Protein AF-G1VID7-F1 (afdb_monomer_lite)

Secondary structure (DSSP, 8-state):
----EEEES--TTPPPPHHHHHHHHHHHHHHHHHHHHHHHHHHHHHHHTHHHHHHHH-GGGGGGGGGTEEEEEEEE-TTS-EEEEEEESS-SSPEEEEEETTEEEEEEGGGGTT--

pLDDT: mean 90.01, std 6.49, range [59.31, 96.0]

Radius of gyration: 14.94 Å; chains: 1; bounding box: 31×28×45 Å

Structure (mmCIF, N/CA/C/O backbone):
data_AF-G1VID7-F1
#
_entry.id   AF-G1VID7-F1
#
loop_
_atom_site.group_PDB
_atom_site.id
_atom_site.type_symbol
_atom_site.label_atom_id
_atom_site.label_alt_id
_atom_site.label_comp_id
_atom_site.label_asym_id
_atom_site.label_entity_id
_atom_site.label_seq_id
_atom_site.pdbx_PDB_ins_code
_atom_site.Cartn_x
_atom_site.Cartn_y
_atom_site.Cartn_z
_atom_site.occupancy
_atom_site.B_iso_or_equiv
_atom_site.auth_seq_id
_atom_site.auth_comp_id
_atom_site.auth_asym_id
_atom_site.auth_atom_id
_atom_site.pdbx_PDB_model_num
ATOM 1 N N . MET A 1 1 ? -4.402 -16.837 3.982 1.00 59.31 1 MET A N 1
ATOM 2 C CA . MET A 1 1 ? -3.504 -16.372 2.904 1.00 59.31 1 MET A CA 1
ATOM 3 C C . MET A 1 1 ? -4.240 -15.265 2.172 1.00 59.31 1 MET A C 1
ATOM 5 O O . MET A 1 1 ? -5.369 -15.507 1.764 1.00 59.31 1 MET A O 1
ATOM 9 N N . TYR A 1 2 ? -3.680 -14.056 2.114 1.00 77.06 2 TYR A N 1
ATOM 10 C CA . TYR A 1 2 ? -4.300 -12.938 1.396 1.00 77.06 2 TYR A CA 1
ATOM 11 C C . TYR A 1 2 ? -4.079 -13.101 -0.108 1.00 77.06 2 TYR A C 1
ATOM 13 O O . TYR A 1 2 ? -3.030 -13.595 -0.522 1.00 77.06 2 TYR A O 1
ATOM 21 N N . ASN A 1 3 ? -5.066 -12.715 -0.915 1.00 84.69 3 ASN A N 1
ATOM 22 C CA . ASN A 1 3 ? -4.961 -12.751 -2.369 1.00 84.69 3 ASN A CA 1
ATOM 23 C C . ASN A 1 3 ? -4.635 -11.339 -2.865 1.00 84.69 3 ASN A C 1
ATOM 25 O O . ASN A 1 3 ? -5.533 -10.519 -3.034 1.00 84.69 3 ASN A O 1
ATOM 29 N N . VAL A 1 4 ? -3.341 -11.052 -3.008 1.00 90.06 4 VAL A N 1
ATOM 30 C CA . VAL A 1 4 ? -2.831 -9.732 -3.395 1.00 90.06 4 VAL A CA 1
ATOM 31 C C . VAL A 1 4 ? -2.613 -9.710 -4.903 1.00 90.06 4 VAL A C 1
ATOM 33 O O . VAL A 1 4 ? -1.867 -10.526 -5.443 1.00 90.06 4 VAL A O 1
ATOM 36 N N . ARG A 1 5 ? -3.277 -8.782 -5.591 1.00 93.50 5 ARG A N 1
ATOM 37 C CA . ARG A 1 5 ? -3.128 -8.578 -7.036 1.00 93.50 5 ARG A CA 1
ATOM 38 C C . ARG A 1 5 ? -1.860 -7.785 -7.324 1.00 93.50 5 ARG A C 1
ATOM 40 O O . ARG A 1 5 ? -1.524 -6.874 -6.584 1.00 93.50 5 ARG A O 1
ATOM 47 N N . ILE A 1 6 ? -1.191 -8.096 -8.425 1.00 92.56 6 ILE A N 1
ATOM 48 C CA . ILE A 1 6 ? -0.030 -7.347 -8.917 1.00 92.56 6 ILE A CA 1
ATOM 49 C C . ILE A 1 6 ? -0.452 -6.708 -10.235 1.00 92.56 6 ILE A C 1
ATOM 51 O O . ILE A 1 6 ? -0.879 -7.421 -11.147 1.00 92.56 6 ILE A O 1
ATOM 55 N N . ARG A 1 7 ? -0.407 -5.377 -10.323 1.00 93.19 7 ARG A N 1
ATOM 56 C CA . ARG A 1 7 ? -0.924 -4.620 -11.472 1.00 93.19 7 ARG A CA 1
ATOM 57 C C . ARG A 1 7 ? -0.035 -3.444 -11.832 1.00 93.19 7 ARG A C 1
ATOM 59 O O . ARG A 1 7 ? 0.705 -2.927 -11.008 1.00 93.19 7 ARG A O 1
ATOM 66 N N . THR A 1 8 ? -0.171 -2.983 -13.064 1.00 92.50 8 THR A N 1
ATOM 67 C CA . THR A 1 8 ? 0.428 -1.741 -13.549 1.00 92.50 8 THR A CA 1
ATOM 68 C C . THR A 1 8 ? -0.651 -0.686 -13.780 1.00 92.50 8 THR A C 1
ATOM 70 O O . THR A 1 8 ? -1.797 -1.026 -14.095 1.00 92.50 8 THR A O 1
ATOM 73 N N . SER A 1 9 ? -0.296 0.596 -13.656 1.00 88.94 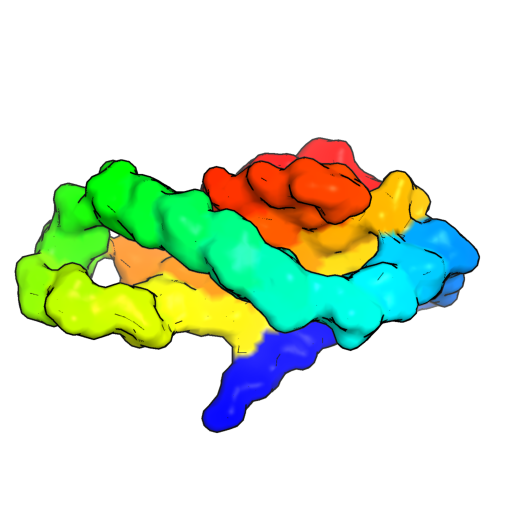9 SER A N 1
ATOM 74 C CA . SER A 1 9 ? -1.127 1.726 -14.100 1.00 88.94 9 SER A CA 1
ATOM 75 C C . SER A 1 9 ? -1.102 1.832 -15.633 1.00 88.94 9 SER A C 1
ATOM 77 O O . SER A 1 9 ? -0.530 2.731 -16.245 1.00 88.94 9 SER A O 1
ATOM 79 N N . SER A 1 10 ? -1.684 0.837 -16.288 1.00 83.44 10 SER A N 1
ATOM 80 C CA . SER A 1 10 ? -1.683 0.707 -17.743 1.00 83.44 10 SER A CA 1
ATOM 81 C C . SER A 1 10 ? -3.114 0.650 -18.261 1.00 83.44 10 SER A C 1
ATOM 83 O O . SER A 1 10 ? -4.025 0.168 -17.579 1.00 83.44 10 SER A O 1
ATOM 85 N N . LEU A 1 11 ? -3.324 1.131 -19.488 1.00 81.06 11 LEU A N 1
ATOM 86 C CA . LEU A 1 11 ? -4.582 0.881 -20.190 1.00 81.06 11 LEU A CA 1
ATOM 87 C C . LEU A 1 11 ? -4.741 -0.627 -20.453 1.00 81.06 11 LEU A C 1
ATOM 8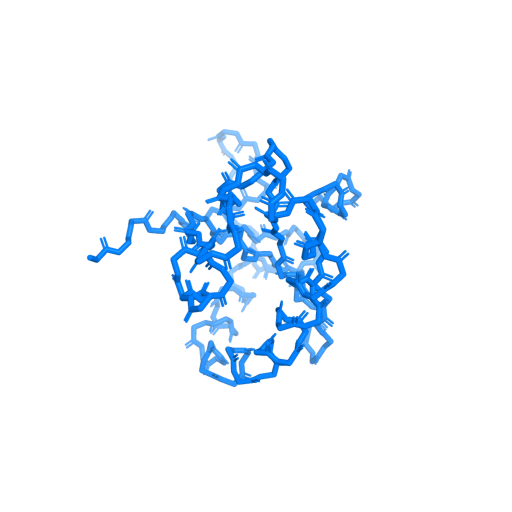9 O O . LEU A 1 11 ? -3.765 -1.373 -20.448 1.00 81.06 11 LEU A O 1
ATOM 93 N N . LYS A 1 12 ? -5.979 -1.075 -20.696 1.00 74.81 12 LYS A N 1
ATOM 94 C CA . LYS A 1 12 ? -6.369 -2.498 -20.780 1.00 74.81 12 LYS A CA 1
ATOM 95 C C . LYS A 1 12 ? -5.480 -3.365 -21.690 1.00 74.81 12 LYS A C 1
ATOM 97 O O . LYS A 1 12 ? -5.325 -4.548 -21.408 1.00 74.81 12 LYS A O 1
ATOM 102 N N . ASP A 1 13 ? -4.896 -2.774 -22.729 1.00 83.12 13 ASP A N 1
ATOM 103 C CA . ASP A 1 13 ? -4.099 -3.469 -23.748 1.00 83.12 13 ASP A CA 1
ATOM 104 C C . ASP A 1 13 ? -2.631 -2.999 -23.788 1.00 83.12 13 ASP A C 1
ATOM 106 O O . ASP A 1 13 ? -1.892 -3.302 -24.724 1.00 83.12 13 ASP A O 1
ATOM 110 N N . GLU A 1 14 ? -2.194 -2.235 -22.787 1.00 88.38 14 GLU A N 1
ATOM 111 C CA . GLU A 1 14 ? -0.833 -1.713 -22.709 1.00 88.38 14 GLU A CA 1
ATOM 112 C C . GLU A 1 14 ? 0.057 -2.648 -21.880 1.00 88.38 14 GLU A C 1
ATOM 114 O O . GLU A 1 14 ? -0.259 -3.004 -20.743 1.00 88.38 14 GLU A O 1
ATOM 119 N N . LEU A 1 15 ? 1.192 -3.044 -22.460 1.00 90.94 15 LEU A N 1
ATOM 120 C CA . LEU A 1 15 ? 2.192 -3.848 -21.765 1.00 90.94 15 LEU A CA 1
ATOM 121 C C . LEU A 1 15 ? 2.915 -3.012 -20.690 1.00 90.94 15 LEU A C 1
ATOM 123 O O . LEU A 1 15 ? 3.112 -1.811 -20.890 1.00 90.94 15 LEU A O 1
ATOM 127 N N . PRO A 1 16 ? 3.367 -3.630 -19.582 1.00 91.62 16 PRO A N 1
ATOM 128 C CA . PRO A 1 16 ? 4.205 -2.964 -18.588 1.00 91.62 16 PRO A CA 1
ATOM 129 C C . PRO A 1 16 ? 5.436 -2.300 -19.213 1.00 91.62 16 PRO A C 1
ATOM 131 O O . PRO A 1 16 ? 6.178 -2.944 -19.961 1.00 91.62 16 PRO A O 1
ATOM 134 N N . THR A 1 17 ? 5.695 -1.040 -18.867 1.00 94.44 17 THR A N 1
ATOM 135 C CA . THR A 1 17 ? 6.903 -0.331 -19.312 1.00 94.44 17 THR A CA 1
ATOM 136 C C . THR A 1 17 ? 8.158 -0.935 -18.680 1.00 94.44 17 THR A C 1
ATOM 138 O O . THR A 1 17 ? 8.089 -1.587 -17.637 1.00 94.44 17 THR A O 1
ATOM 141 N N . GLU A 1 18 ? 9.334 -0.685 -19.265 1.00 95.81 18 GLU A N 1
ATOM 142 C CA . GLU A 1 18 ? 10.606 -1.087 -18.645 1.00 95.81 18 GLU A CA 1
ATOM 143 C C . GLU A 1 18 ? 10.748 -0.513 -17.231 1.00 95.81 18 GLU A C 1
ATOM 145 O O . GLU A 1 18 ? 11.226 -1.201 -16.336 1.00 95.81 18 GLU A O 1
ATOM 150 N N . ILE A 1 19 ? 10.278 0.717 -17.004 1.00 95.31 19 ILE A N 1
ATOM 151 C CA . ILE A 1 19 ? 10.300 1.361 -15.687 1.00 95.31 19 ILE A CA 1
ATOM 152 C C . ILE A 1 19 ? 9.448 0.568 -14.685 1.00 95.31 19 ILE A C 1
ATOM 154 O O . ILE A 1 19 ? 9.937 0.218 -13.615 1.00 95.31 19 ILE A O 1
ATOM 158 N N . GLN A 1 20 ? 8.214 0.202 -15.049 1.00 95.31 20 GLN A N 1
ATOM 159 C CA . GLN A 1 20 ? 7.334 -0.606 -14.193 1.00 95.31 20 GLN A CA 1
ATOM 160 C C . GLN A 1 20 ? 7.927 -1.990 -13.898 1.00 95.31 20 GLN A C 1
ATOM 162 O O . GLN A 1 20 ? 7.837 -2.477 -12.771 1.00 95.31 20 GLN A O 1
ATOM 167 N N . GLN A 1 21 ? 8.567 -2.615 -14.891 1.00 95.19 21 GLN A N 1
ATOM 168 C CA . GLN A 1 21 ? 9.252 -3.897 -14.716 1.00 95.19 21 GLN A CA 1
ATOM 169 C C . GLN A 1 21 ? 10.426 -3.782 -13.732 1.00 95.19 21 GLN A C 1
ATOM 171 O O . GLN A 1 21 ? 10.571 -4.634 -12.855 1.00 95.19 21 GLN A O 1
ATOM 176 N N . HIS A 1 22 ? 11.230 -2.718 -13.821 1.00 95.62 22 HIS A N 1
ATOM 177 C CA . HIS A 1 22 ? 12.310 -2.467 -12.864 1.00 95.62 22 HIS A CA 1
ATOM 178 C C . HIS A 1 22 ? 11.770 -2.234 -11.451 1.00 95.62 22 HIS A C 1
ATOM 180 O O . HIS A 1 22 ? 12.286 -2.823 -10.504 1.00 95.62 22 HIS A O 1
ATOM 186 N N . SER A 1 23 ? 10.704 -1.446 -11.296 1.00 94.81 23 SER A N 1
ATOM 187 C CA . SER A 1 23 ? 10.077 -1.216 -9.991 1.00 94.81 23 SER A CA 1
ATOM 188 C C . SER A 1 23 ? 9.541 -2.503 -9.365 1.00 94.81 23 SER A C 1
ATOM 190 O O . SER A 1 23 ? 9.693 -2.699 -8.161 1.00 94.81 23 SER A O 1
ATOM 192 N N . TYR A 1 24 ? 8.984 -3.412 -10.170 1.00 95.44 24 TYR A N 1
ATOM 193 C CA . TYR A 1 24 ? 8.582 -4.745 -9.714 1.00 95.44 24 TYR A CA 1
ATOM 194 C C . TYR A 1 24 ? 9.766 -5.570 -9.196 1.00 95.44 24 TYR A C 1
ATOM 196 O O . TYR A 1 24 ? 9.683 -6.155 -8.116 1.00 95.44 24 TYR A O 1
ATOM 204 N N . LEU A 1 25 ? 10.882 -5.594 -9.928 1.00 95.38 25 LEU A N 1
ATOM 205 C CA . LEU A 1 25 ? 12.081 -6.319 -9.499 1.00 95.38 25 LEU A CA 1
ATOM 206 C C . LEU A 1 25 ? 12.661 -5.7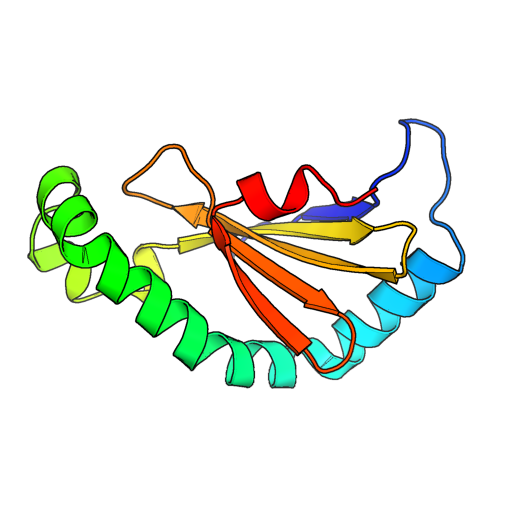40 -8.201 1.00 95.38 25 LEU A C 1
ATOM 208 O O . LEU A 1 25 ? 13.026 -6.502 -7.304 1.00 95.38 25 LEU A O 1
ATOM 212 N N . SER A 1 26 ? 12.691 -4.411 -8.072 1.00 92.81 26 SER A N 1
ATOM 213 C CA . SER A 1 26 ? 13.109 -3.730 -6.842 1.00 92.81 26 SER A CA 1
ATOM 214 C C . SER A 1 26 ? 12.183 -4.059 -5.670 1.00 92.81 26 SER A C 1
ATOM 216 O O . SER A 1 26 ? 12.662 -4.387 -4.587 1.00 92.81 26 SER A O 1
ATOM 218 N N . PHE A 1 27 ? 10.864 -4.048 -5.883 1.00 93.50 27 PHE A N 1
ATOM 219 C CA . PHE A 1 27 ? 9.892 -4.461 -4.871 1.00 93.50 27 PHE A CA 1
ATOM 220 C C . PHE A 1 27 ? 10.140 -5.902 -4.405 1.00 93.50 27 PHE A C 1
ATOM 222 O O . PHE A 1 27 ? 10.224 -6.151 -3.204 1.00 93.50 27 PHE A O 1
ATOM 229 N N . GLU A 1 28 ? 10.314 -6.852 -5.326 1.00 94.19 28 GLU A N 1
ATOM 230 C CA . GLU A 1 28 ? 10.554 -8.253 -4.964 1.00 94.19 28 GLU A CA 1
ATOM 231 C C . GLU A 1 28 ? 11.851 -8.446 -4.164 1.00 94.19 28 GLU A C 1
ATOM 233 O O . GLU A 1 28 ? 11.882 -9.268 -3.243 1.00 94.19 28 GLU A O 1
ATOM 238 N N . ALA A 1 29 ? 12.891 -7.666 -4.472 1.00 92.75 29 ALA A N 1
ATOM 239 C CA . ALA A 1 29 ? 14.161 -7.692 -3.754 1.00 92.75 29 ALA A CA 1
ATOM 240 C C . ALA A 1 29 ? 14.083 -7.032 -2.364 1.00 92.75 29 ALA A C 1
ATOM 242 O O . ALA A 1 29 ? 14.731 -7.499 -1.425 1.00 92.75 29 ALA A O 1
ATOM 243 N N . GLU A 1 30 ? 13.294 -5.965 -2.213 1.00 89.31 30 GLU A N 1
ATOM 244 C CA . GLU A 1 30 ? 13.309 -5.106 -1.022 1.00 89.31 30 GLU A CA 1
ATOM 245 C C . GLU A 1 30 ? 12.074 -5.232 -0.119 1.00 89.31 30 GLU A C 1
ATOM 247 O O . GLU A 1 30 ? 12.041 -4.615 0.949 1.00 89.31 30 GLU A O 1
ATOM 252 N N . LYS A 1 31 ? 11.063 -6.036 -0.483 1.00 87.31 31 LYS A N 1
ATOM 253 C CA . LYS A 1 31 ? 9.769 -6.118 0.231 1.00 87.31 31 LYS A CA 1
ATOM 254 C C . LYS A 1 31 ? 9.880 -6.296 1.743 1.00 87.31 31 LYS A C 1
ATOM 256 O O . LYS A 1 31 ? 9.117 -5.682 2.481 1.00 87.31 31 LYS A O 1
ATOM 261 N N . ASN A 1 32 ? 10.850 -7.073 2.225 1.00 88.81 32 ASN A N 1
ATOM 262 C CA . ASN A 1 32 ? 11.060 -7.259 3.664 1.00 88.81 32 ASN A CA 1
ATOM 263 C C . ASN A 1 32 ? 11.511 -5.957 4.348 1.00 88.81 32 ASN A C 1
ATOM 265 O O . ASN A 1 32 ? 10.951 -5.573 5.371 1.00 88.81 32 ASN A O 1
ATOM 269 N N . THR A 1 33 ? 12.459 -5.240 3.743 1.00 88.69 33 THR A N 1
ATOM 270 C CA . THR A 1 33 ? 12.942 -3.936 4.222 1.00 88.69 33 THR A CA 1
ATOM 271 C C . THR A 1 33 ? 11.829 -2.889 4.202 1.00 88.69 33 THR A C 1
ATOM 273 O O . THR A 1 33 ? 11.707 -2.084 5.125 1.00 88.69 33 THR A O 1
ATOM 276 N N . ILE A 1 34 ? 10.999 -2.896 3.156 1.00 87.69 34 ILE A N 1
ATOM 277 C CA . ILE A 1 34 ? 9.848 -1.993 3.037 1.00 87.69 34 ILE A CA 1
ATOM 278 C C . ILE A 1 34 ? 8.846 -2.267 4.156 1.00 87.69 34 ILE A C 1
ATOM 280 O O . ILE A 1 34 ? 8.421 -1.325 4.817 1.00 87.69 34 ILE A O 1
ATOM 284 N N . CYS A 1 35 ? 8.526 -3.535 4.427 1.00 85.88 35 CYS A N 1
ATOM 285 C CA . CYS A 1 35 ? 7.643 -3.919 5.529 1.00 85.88 35 CYS A CA 1
ATOM 286 C C . CYS A 1 35 ? 8.152 -3.415 6.888 1.00 85.88 35 CYS A C 1
ATOM 288 O O . CYS A 1 35 ? 7.372 -2.882 7.676 1.00 85.88 35 CYS A O 1
ATOM 290 N N . GLU A 1 36 ? 9.453 -3.543 7.163 1.00 88.88 36 GLU A N 1
ATOM 291 C CA . GLU A 1 36 ? 10.048 -3.066 8.417 1.00 88.88 36 GLU A CA 1
ATOM 292 C C . GLU A 1 36 ? 9.941 -1.546 8.565 1.00 88.88 36 GLU A C 1
ATOM 294 O O . GLU A 1 36 ? 9.510 -1.053 9.609 1.00 88.88 36 GLU A O 1
ATOM 299 N N . LYS A 1 37 ? 10.283 -0.799 7.510 1.00 88.94 37 LYS A N 1
ATOM 300 C CA . LYS A 1 37 ? 10.199 0.667 7.514 1.00 88.94 37 LYS A CA 1
ATOM 301 C C . LYS A 1 37 ? 8.754 1.164 7.579 1.00 88.94 37 LYS A C 1
ATOM 303 O O . LYS A 1 37 ? 8.473 2.146 8.262 1.00 88.94 37 LYS A O 1
ATOM 308 N N . ALA A 1 38 ? 7.840 0.489 6.886 1.00 90.50 38 ALA A N 1
ATOM 309 C CA . ALA A 1 38 ? 6.434 0.864 6.842 1.00 90.50 38 ALA A CA 1
ATOM 310 C C . ALA A 1 38 ? 5.725 0.626 8.178 1.00 90.50 38 ALA A C 1
ATOM 312 O O . ALA A 1 38 ? 4.774 1.340 8.473 1.00 90.50 38 ALA A O 1
ATOM 313 N N . LYS A 1 39 ? 6.193 -0.319 9.007 1.00 90.75 39 LYS A N 1
ATOM 314 C CA . LYS A 1 39 ? 5.543 -0.676 10.276 1.00 90.75 39 LYS A CA 1
ATOM 315 C C . LYS A 1 39 ? 5.233 0.540 11.155 1.00 90.75 39 LYS A C 1
ATOM 317 O O . LYS A 1 39 ? 4.089 0.723 11.545 1.00 90.75 39 LYS A O 1
ATOM 322 N N . ILE A 1 40 ? 6.226 1.397 11.402 1.00 90.69 40 ILE A N 1
ATOM 323 C CA . ILE A 1 40 ? 6.053 2.591 12.251 1.00 90.69 40 ILE A CA 1
ATOM 324 C C . ILE A 1 40 ? 5.047 3.568 11.626 1.00 90.69 40 ILE A C 1
ATOM 326 O O . ILE A 1 40 ? 4.245 4.177 12.326 1.00 90.69 40 ILE A O 1
ATOM 330 N N . LEU A 1 41 ? 5.071 3.714 10.300 1.00 93.69 41 LEU A N 1
ATOM 331 C CA . LEU A 1 41 ? 4.166 4.611 9.584 1.00 93.69 41 LEU A CA 1
ATOM 332 C C . LEU A 1 41 ? 2.719 4.094 9.596 1.00 93.69 41 LEU A C 1
ATOM 334 O O . LEU A 1 41 ? 1.795 4.888 9.736 1.00 93.69 41 LEU A O 1
ATOM 338 N N . ILE A 1 42 ? 2.529 2.776 9.500 1.00 93.19 42 ILE A N 1
ATOM 339 C CA . ILE A 1 42 ? 1.220 2.121 9.619 1.00 93.19 42 ILE A CA 1
ATOM 340 C C . ILE A 1 42 ? 0.679 2.264 11.042 1.00 93.19 42 ILE A C 1
ATOM 342 O O . ILE A 1 42 ? -0.485 2.620 11.211 1.00 93.19 42 ILE A O 1
ATOM 346 N N . ASP A 1 43 ? 1.513 2.037 12.060 1.00 91.19 43 ASP A N 1
ATOM 347 C CA . ASP A 1 43 ? 1.114 2.204 13.461 1.00 91.19 43 ASP A CA 1
ATOM 348 C C . ASP A 1 43 ? 0.649 3.651 13.721 1.00 91.19 43 ASP A C 1
ATOM 350 O O . ASP A 1 43 ? -0.414 3.864 14.305 1.00 91.19 43 ASP A O 1
ATOM 354 N N . ASN A 1 44 ? 1.380 4.644 13.199 1.00 93.38 44 ASN A N 1
ATOM 355 C CA . ASN A 1 44 ? 0.988 6.055 13.277 1.00 93.38 44 ASN A CA 1
ATOM 356 C C . ASN A 1 44 ? -0.325 6.342 12.535 1.00 93.38 44 ASN A C 1
ATOM 358 O O . ASN A 1 44 ? -1.168 7.077 13.045 1.00 93.38 44 ASN A O 1
ATOM 362 N N . PHE A 1 45 ? -0.515 5.770 11.343 1.00 94.06 45 PHE A N 1
ATOM 363 C CA . PHE A 1 45 ? -1.757 5.920 10.585 1.00 94.06 45 PHE A CA 1
ATOM 364 C C . PHE A 1 45 ? -2.959 5.374 11.366 1.00 94.06 45 PHE A C 1
ATOM 366 O O . PHE A 1 45 ? -4.005 6.020 11.423 1.00 94.06 45 PHE A O 1
ATOM 373 N N . ILE A 1 46 ? -2.811 4.216 12.014 1.00 92.88 46 ILE A N 1
ATOM 374 C CA . ILE A 1 46 ? -3.871 3.637 12.846 1.00 92.88 46 ILE A CA 1
ATOM 375 C C . ILE A 1 46 ? -4.144 4.509 14.079 1.00 92.88 46 ILE A C 1
ATOM 377 O O . ILE A 1 46 ? -5.307 4.721 14.415 1.00 92.88 46 ILE A O 1
ATOM 381 N N . ASP A 1 47 ? -3.109 5.037 14.737 1.00 92.31 47 ASP A N 1
ATOM 382 C CA . ASP A 1 47 ? -3.279 5.880 15.927 1.00 92.31 47 ASP A CA 1
ATOM 383 C C . ASP A 1 47 ? -4.011 7.194 15.609 1.00 92.31 47 ASP A C 1
ATOM 385 O O . ASP A 1 47 ? -4.932 7.578 16.328 1.00 92.31 47 ASP A O 1
ATOM 389 N N . VAL A 1 48 ? -3.697 7.827 14.471 1.00 93.94 48 VAL A N 1
ATOM 390 C CA . VAL A 1 48 ? -4.420 9.017 13.980 1.00 93.94 48 VAL A CA 1
ATOM 391 C C . VAL A 1 48 ? -5.905 8.723 13.737 1.00 93.94 48 VAL A C 1
ATOM 393 O O . VAL A 1 48 ? -6.750 9.578 13.985 1.00 93.94 48 VAL A O 1
ATOM 396 N N . ASN A 1 49 ? -6.239 7.505 13.304 1.00 93.00 49 ASN A N 1
ATOM 397 C CA . ASN A 1 49 ? -7.611 7.079 13.012 1.00 93.00 49 ASN A CA 1
ATOM 398 C C . ASN A 1 49 ? -8.303 6.368 14.191 1.00 93.00 49 ASN A C 1
ATOM 400 O O . ASN A 1 49 ? -9.401 5.828 14.045 1.00 93.00 49 ASN A O 1
ATOM 404 N N . LYS A 1 50 ? -7.684 6.339 15.374 1.00 92.12 50 LYS A N 1
ATOM 405 C CA . LYS A 1 50 ? -8.117 5.507 16.505 1.00 92.12 50 LYS A CA 1
ATOM 406 C C . LYS A 1 50 ? -9.516 5.831 17.023 1.00 92.12 50 LYS A C 1
ATOM 408 O O . LYS A 1 50 ? -10.242 4.916 17.423 1.00 92.12 50 LYS A O 1
ATOM 413 N N . GLU A 1 51 ? -9.897 7.106 17.030 1.00 92.56 51 GLU A N 1
ATOM 414 C CA . GLU A 1 51 ? -11.244 7.532 17.429 1.00 92.56 51 GLU A CA 1
ATOM 415 C C . GLU A 1 51 ? -12.290 6.959 16.469 1.00 92.56 51 GLU A C 1
ATOM 417 O O . GLU A 1 51 ? -13.179 6.229 16.902 1.00 92.56 51 GLU A O 1
ATOM 422 N N . GLN A 1 52 ? -12.101 7.152 15.161 1.00 93.00 52 GLN A N 1
ATOM 423 C CA . GLN A 1 52 ? -12.981 6.596 14.130 1.00 93.00 52 GLN A CA 1
ATOM 424 C C . GLN A 1 52 ? -13.044 5.062 14.189 1.00 93.00 52 GLN A C 1
ATOM 426 O O . GLN A 1 52 ? -14.122 4.474 14.110 1.00 93.00 52 GLN A O 1
ATOM 431 N N . ILE A 1 53 ? -11.901 4.393 14.375 1.00 93.88 53 ILE A N 1
ATOM 432 C CA . ILE A 1 53 ? -11.840 2.934 14.547 1.00 93.88 53 ILE A CA 1
ATOM 433 C C . ILE A 1 53 ? -12.674 2.500 15.757 1.00 93.88 53 ILE A C 1
ATOM 435 O O . ILE A 1 53 ? -13.435 1.537 15.664 1.00 93.88 53 ILE A O 1
ATOM 439 N N . SER A 1 54 ? -12.560 3.214 16.880 1.00 91.81 54 SER A N 1
ATOM 440 C CA . SER A 1 54 ? -13.321 2.915 18.098 1.00 91.81 54 SER A CA 1
ATOM 441 C C . SER A 1 54 ? -14.822 3.098 17.895 1.00 91.81 54 SER A C 1
ATOM 443 O O . SER A 1 54 ? -15.599 2.285 18.389 1.00 91.81 54 SER A O 1
ATOM 445 N N . GLU A 1 55 ? -15.228 4.142 17.174 1.00 93.06 55 GLU A N 1
ATOM 446 C CA . GLU A 1 55 ? -16.634 4.430 16.878 1.00 93.06 55 GLU A CA 1
ATOM 447 C C . GLU A 1 55 ? -17.267 3.368 15.974 1.00 93.06 55 GLU A C 1
ATOM 449 O O . GLU A 1 55 ? -18.401 2.956 16.212 1.00 93.06 55 GLU A O 1
ATOM 454 N N . GLN A 1 56 ? -16.536 2.900 14.959 1.00 92.25 56 GLN A N 1
ATOM 455 C CA . GLN A 1 56 ? -17.064 1.975 13.951 1.00 92.25 56 GLN A CA 1
ATOM 456 C C . GLN A 1 56 ? -16.943 0.501 14.357 1.00 92.25 56 GLN A C 1
ATOM 458 O O . GLN A 1 56 ? -17.822 -0.303 14.049 1.00 92.25 56 GLN A O 1
ATOM 463 N N . LEU A 1 57 ? -15.854 0.126 15.038 1.00 91.62 57 LEU A N 1
ATOM 464 C CA . LEU A 1 57 ? -15.510 -1.273 15.327 1.00 91.62 57 LEU A CA 1
ATOM 465 C C . LEU A 1 57 ? -15.488 -1.607 16.827 1.00 91.62 57 LEU A C 1
ATOM 467 O O . LEU A 1 57 ? -15.409 -2.782 17.192 1.00 91.62 57 LEU A O 1
ATOM 471 N N . GLY A 1 58 ? -15.573 -0.600 17.700 1.00 87.94 58 GLY A N 1
ATOM 472 C CA . GLY A 1 58 ? -15.449 -0.749 19.148 1.00 87.94 58 GLY A CA 1
ATOM 473 C C . GLY A 1 58 ? -13.997 -0.761 19.638 1.00 87.94 58 GLY A C 1
ATOM 474 O O . GLY A 1 58 ? -13.064 -1.114 18.921 1.00 87.94 58 GLY A O 1
ATOM 475 N N . ILE A 1 59 ? -13.799 -0.416 20.915 1.00 83.06 59 ILE A N 1
ATOM 476 C CA . ILE A 1 59 ? -12.468 -0.248 21.537 1.00 83.06 59 ILE A CA 1
ATOM 477 C C . ILE A 1 59 ? -11.615 -1.529 21.457 1.00 83.06 59 ILE A C 1
ATOM 479 O O . ILE A 1 59 ? -10.400 -1.458 21.285 1.00 83.06 59 ILE A O 1
ATOM 483 N N . GLN A 1 60 ? -12.249 -2.704 21.519 1.00 83.12 60 GLN A N 1
ATOM 484 C CA . GLN A 1 60 ? -11.570 -4.005 21.444 1.00 83.12 60 GLN A CA 1
ATOM 485 C C . GLN A 1 60 ? -10.878 -4.243 20.092 1.00 83.12 60 GLN A C 1
ATOM 487 O O . GLN A 1 60 ? -9.918 -5.006 20.020 1.00 83.12 60 GLN A O 1
ATOM 492 N N . ALA A 1 61 ? -11.319 -3.583 19.015 1.00 78.88 61 ALA A N 1
ATOM 493 C CA . ALA A 1 61 ? -10.703 -3.729 17.697 1.00 78.88 61 ALA A CA 1
ATOM 494 C C . ALA A 1 61 ? -9.260 -3.194 17.659 1.00 78.88 61 ALA A C 1
ATOM 496 O O . ALA A 1 61 ? -8.434 -3.691 16.892 1.00 78.88 61 ALA A O 1
ATOM 497 N N . ILE A 1 62 ? -8.930 -2.232 18.527 1.00 76.69 62 ILE A N 1
ATOM 498 C CA . ILE A 1 62 ? -7.588 -1.640 18.620 1.00 76.69 62 ILE A CA 1
ATOM 499 C C . ILE A 1 62 ? -6.581 -2.629 19.226 1.00 76.69 62 ILE A C 1
ATOM 501 O O . ILE A 1 62 ? -5.381 -2.529 18.976 1.00 76.69 62 ILE A O 1
ATOM 505 N N . GLU A 1 63 ? -7.048 -3.634 19.969 1.00 78.19 63 GLU A N 1
ATOM 506 C CA . GLU A 1 63 ? -6.181 -4.652 20.572 1.00 78.19 63 GLU A CA 1
ATOM 507 C C . GLU A 1 63 ? -5.585 -5.613 19.527 1.00 78.19 63 GLU A C 1
ATOM 509 O O . GLU A 1 63 ? -4.608 -6.305 19.812 1.00 78.19 63 GLU A O 1
ATOM 514 N N . ASN A 1 64 ? -6.128 -5.643 18.300 1.00 80.25 64 ASN A N 1
ATOM 515 C CA . ASN A 1 64 ? -5.653 -6.514 17.226 1.00 80.25 64 ASN A CA 1
ATOM 516 C C . ASN A 1 64 ? -5.465 -5.777 15.889 1.00 80.25 64 ASN A C 1
ATOM 518 O O . ASN A 1 64 ? -6.182 -6.009 14.907 1.00 80.25 64 ASN A O 1
ATOM 522 N N . LEU A 1 65 ? -4.429 -4.934 15.847 1.00 77.06 65 LEU A N 1
ATOM 523 C CA . LEU A 1 65 ? -4.041 -4.113 14.691 1.00 77.06 65 LEU A CA 1
ATOM 524 C C . LEU A 1 65 ? -3.895 -4.912 13.387 1.00 77.06 65 LEU A C 1
ATOM 526 O O . LEU A 1 65 ? -4.285 -4.443 12.320 1.00 77.06 65 LEU A O 1
ATOM 530 N N . ALA A 1 66 ? -3.405 -6.155 13.471 1.00 74.19 66 ALA A N 1
ATOM 531 C CA . ALA A 1 66 ? -3.192 -7.028 12.314 1.00 74.19 66 ALA A CA 1
ATOM 532 C C . ALA A 1 66 ? -4.486 -7.369 11.554 1.00 74.19 66 ALA A C 1
ATOM 534 O O . ALA A 1 66 ? -4.431 -7.859 10.427 1.00 74.19 66 ALA A O 1
ATOM 535 N N . THR A 1 67 ? -5.648 -7.139 12.169 1.00 83.62 67 THR A N 1
ATOM 536 C CA . THR A 1 67 ? -6.950 -7.394 11.552 1.00 83.62 67 THR A CA 1
ATOM 537 C C . THR A 1 67 ? -7.595 -6.152 10.960 1.00 83.62 67 THR A C 1
ATOM 539 O O . THR A 1 67 ? -8.601 -6.303 10.272 1.00 83.62 67 THR A O 1
ATOM 542 N N . LEU A 1 68 ? -7.061 -4.957 11.212 1.00 91.69 68 LEU A N 1
ATOM 543 C CA . LEU A 1 68 ? -7.669 -3.694 10.788 1.00 91.69 68 LEU A CA 1
ATOM 544 C C . LEU A 1 68 ? -7.433 -3.401 9.301 1.00 91.69 68 LEU A C 1
ATOM 546 O O . LEU A 1 68 ? -8.237 -2.714 8.677 1.00 91.69 68 LEU A O 1
ATOM 550 N N . LEU A 1 69 ? -6.360 -3.963 8.741 1.00 92.56 69 LEU A N 1
ATOM 551 C CA . LEU A 1 69 ? -5.904 -3.729 7.377 1.00 92.56 69 LEU A CA 1
ATOM 552 C C . LEU A 1 69 ? -5.803 -5.048 6.615 1.00 92.56 69 LEU A C 1
ATOM 554 O O . LEU A 1 69 ? -5.210 -6.012 7.100 1.00 92.56 69 LEU A O 1
ATOM 558 N N . THR A 1 70 ? -6.355 -5.087 5.403 1.00 92.81 70 THR A N 1
ATOM 559 C CA . THR A 1 70 ? -6.278 -6.261 4.521 1.00 92.81 70 THR A CA 1
ATOM 560 C C . THR A 1 70 ? -5.587 -5.888 3.212 1.00 92.81 70 THR A C 1
ATOM 562 O O . THR A 1 70 ? -6.164 -5.123 2.441 1.00 92.81 70 THR A O 1
ATOM 565 N N . PRO A 1 71 ? -4.379 -6.408 2.919 1.00 92.81 71 PRO A N 1
ATOM 566 C CA . PRO A 1 71 ? -3.705 -6.117 1.658 1.00 92.81 71 PRO A CA 1
ATOM 567 C C . PRO A 1 71 ? -4.464 -6.755 0.493 1.00 92.81 71 PRO A C 1
ATOM 569 O O . PRO A 1 71 ? -4.870 -7.918 0.585 1.00 92.81 71 PRO A O 1
ATOM 572 N N . TYR A 1 72 ? -4.610 -6.027 -0.613 1.00 94.38 72 TYR A N 1
ATOM 573 C CA . TYR A 1 72 ? -5.338 -6.535 -1.780 1.00 94.38 72 TYR A CA 1
ATOM 574 C C . TYR A 1 72 ? -4.662 -6.264 -3.127 1.00 94.38 72 TYR A C 1
ATOM 576 O O . TYR A 1 72 ? -4.918 -7.007 -4.078 1.00 94.38 72 TYR A O 1
ATOM 584 N N . GLU A 1 73 ? -3.792 -5.259 -3.240 1.00 95.00 73 GLU A N 1
ATOM 585 C CA . GLU A 1 73 ? -3.159 -4.915 -4.516 1.00 95.00 73 GLU A CA 1
ATOM 586 C C . GLU A 1 73 ? -1.781 -4.262 -4.331 1.00 95.00 73 GLU A C 1
ATOM 588 O O . GLU A 1 73 ? -1.546 -3.530 -3.374 1.00 95.00 73 GLU A O 1
ATOM 593 N N . VAL A 1 74 ? -0.867 -4.540 -5.259 1.00 95.38 74 VAL A N 1
ATOM 594 C CA . VAL A 1 74 ? 0.365 -3.784 -5.487 1.00 95.38 74 VAL A CA 1
ATOM 595 C C . VAL A 1 74 ? 0.277 -3.187 -6.887 1.00 95.38 74 VAL A C 1
ATOM 597 O O . VAL A 1 74 ? 0.117 -3.925 -7.865 1.00 95.38 74 VAL A O 1
ATOM 600 N N . LEU A 1 75 ? 0.364 -1.862 -6.976 1.00 95.56 75 LEU A N 1
ATOM 601 C CA . LEU A 1 75 ? 0.193 -1.092 -8.203 1.00 95.56 75 LEU A CA 1
ATOM 602 C C . LEU A 1 75 ? 1.505 -0.404 -8.591 1.00 95.56 75 LEU A C 1
ATOM 604 O O . LEU A 1 75 ? 2.037 0.382 -7.813 1.00 95.56 75 LEU A O 1
ATOM 608 N N . PHE A 1 76 ? 2.014 -0.680 -9.791 1.00 95.75 76 PHE A N 1
ATOM 609 C CA . PHE A 1 76 ? 3.256 -0.105 -10.321 1.00 95.75 76 PHE A CA 1
ATOM 610 C C . PHE A 1 76 ? 2.967 1.025 -11.314 1.00 95.75 76 PHE A C 1
ATOM 612 O O . PHE A 1 76 ? 2.300 0.806 -12.332 1.00 95.75 76 PHE A O 1
ATOM 619 N N . PHE A 1 77 ? 3.504 2.215 -11.044 1.00 95.38 77 PHE A N 1
ATOM 620 C CA . PHE A 1 77 ? 3.258 3.430 -11.820 1.00 95.38 77 PHE A CA 1
ATOM 621 C C . PHE A 1 77 ? 4.258 3.617 -12.962 1.00 95.38 77 PHE A C 1
ATOM 623 O O . PHE A 1 77 ? 5.386 3.117 -12.904 1.00 95.38 77 PHE A O 1
ATOM 630 N N . LYS A 1 78 ? 3.881 4.355 -14.015 1.00 93.19 78 LYS A N 1
ATOM 631 C CA . LYS A 1 78 ? 4.771 4.580 -15.170 1.00 93.19 78 LYS A CA 1
ATOM 632 C C . LYS A 1 78 ? 5.987 5.429 -14.815 1.00 93.19 78 LYS A C 1
ATOM 634 O O . LYS A 1 78 ? 7.010 5.332 -15.490 1.00 93.19 78 LYS A O 1
ATOM 639 N N . ASN A 1 79 ? 5.886 6.226 -13.756 1.00 92.50 79 ASN A N 1
ATOM 640 C CA . ASN A 1 79 ? 6.982 7.031 -13.220 1.00 92.50 79 ASN A CA 1
ATOM 641 C C . ASN A 1 79 ? 7.995 6.238 -12.366 1.00 92.50 79 ASN A C 1
ATOM 643 O O . ASN A 1 79 ? 8.991 6.812 -11.935 1.00 92.50 79 ASN A O 1
ATOM 647 N N . GLY A 1 80 ? 7.763 4.942 -12.128 1.00 93.19 80 GLY A N 1
ATOM 648 C CA . GLY A 1 80 ? 8.665 4.072 -11.370 1.00 93.19 80 GLY A CA 1
ATOM 649 C C . GLY A 1 80 ? 8.362 3.962 -9.879 1.00 93.19 80 GLY A C 1
ATOM 650 O O . GLY A 1 80 ? 8.973 3.136 -9.197 1.00 93.19 80 GLY A O 1
ATOM 651 N N . LYS A 1 81 ? 7.387 4.713 -9.369 1.00 95.56 81 LYS A N 1
ATOM 652 C CA . LYS A 1 81 ? 6.843 4.475 -8.033 1.00 95.56 81 LYS A CA 1
ATOM 653 C C . LYS A 1 81 ? 5.958 3.232 -8.023 1.00 95.56 81 LYS A C 1
ATOM 655 O O . LYS A 1 81 ? 5.519 2.740 -9.065 1.00 95.56 81 LYS A O 1
ATOM 660 N N . TYR A 1 82 ? 5.641 2.746 -6.832 1.00 95.38 82 TYR A N 1
ATOM 661 C CA . TYR A 1 82 ? 4.592 1.747 -6.651 1.00 95.38 82 TYR A CA 1
ATOM 662 C C . TYR A 1 82 ? 3.863 1.950 -5.329 1.00 95.38 82 TYR A C 1
ATOM 664 O O . TYR A 1 82 ? 4.409 2.526 -4.389 1.00 95.38 82 TYR A O 1
ATOM 672 N N . ALA A 1 83 ? 2.624 1.478 -5.263 1.00 96.00 83 ALA A N 1
ATOM 673 C CA . ALA A 1 83 ? 1.806 1.519 -4.063 1.00 96.00 83 ALA A CA 1
ATOM 674 C C . ALA A 1 83 ? 1.400 0.114 -3.624 1.00 96.00 83 ALA A C 1
ATOM 676 O O . ALA A 1 83 ? 1.088 -0.737 -4.45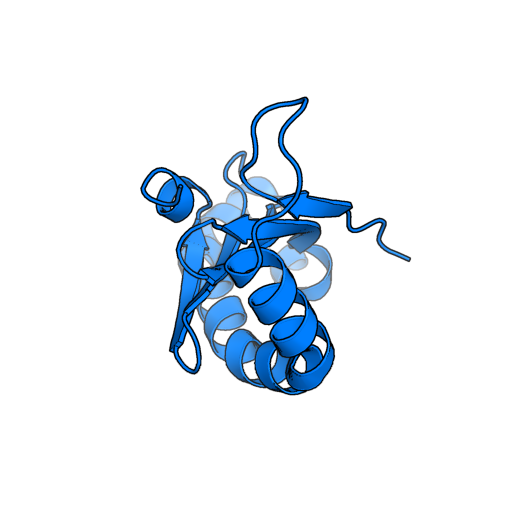5 1.00 96.00 83 ALA A O 1
ATOM 677 N N . ILE A 1 84 ? 1.369 -0.114 -2.313 1.00 94.94 84 ILE A N 1
ATOM 678 C CA . ILE A 1 84 ? 0.761 -1.302 -1.705 1.00 94.94 84 ILE A CA 1
ATOM 679 C C . ILE A 1 84 ? -0.555 -0.861 -1.070 1.00 94.94 84 ILE A C 1
ATOM 681 O O . ILE A 1 84 ? -0.557 0.025 -0.216 1.00 94.94 84 ILE A O 1
ATOM 685 N N . LEU A 1 85 ? -1.659 -1.463 -1.500 1.00 95.06 85 LEU A N 1
ATOM 686 C CA . LEU A 1 85 ? -3.023 -1.075 -1.158 1.00 95.06 85 LEU A CA 1
ATOM 687 C C . LEU A 1 85 ? -3.641 -2.025 -0.134 1.00 95.06 85 LEU A C 1
ATOM 689 O O . LEU A 1 85 ? -3.562 -3.255 -0.264 1.00 95.06 85 LEU A O 1
ATOM 693 N N . PHE A 1 86 ? -4.291 -1.433 0.864 1.00 94.88 86 PHE A N 1
ATOM 694 C CA . PHE A 1 86 ? -4.941 -2.122 1.965 1.00 94.88 86 PHE A CA 1
ATOM 695 C C . PHE A 1 86 ? -6.364 -1.608 2.139 1.00 94.88 86 PHE A C 1
ATOM 697 O O . PHE A 1 86 ? -6.582 -0.410 2.290 1.00 94.88 86 PHE A O 1
ATOM 704 N N . GLN A 1 87 ? -7.314 -2.531 2.217 1.00 94.62 87 GLN A N 1
ATOM 705 C CA . GLN A 1 87 ? -8.658 -2.210 2.672 1.00 94.62 87 GLN A CA 1
ATOM 706 C C . GLN A 1 87 ? -8.618 -1.935 4.166 1.00 94.62 87 GLN A C 1
ATOM 708 O O . GLN A 1 87 ? -8.080 -2.745 4.935 1.00 94.62 87 GLN A O 1
ATOM 713 N N . THR A 1 88 ? -9.200 -0.812 4.570 1.00 94.69 88 THR A N 1
ATOM 714 C CA . THR A 1 88 ? -9.477 -0.529 5.974 1.00 94.69 88 THR A CA 1
ATOM 715 C C . THR A 1 88 ? -10.801 -1.188 6.360 1.00 94.69 88 THR A C 1
ATOM 717 O O . THR A 1 88 ? -11.680 -1.421 5.531 1.00 94.69 88 THR A O 1
ATOM 720 N N . LYS A 1 89 ? -10.947 -1.561 7.632 1.00 92.69 89 LYS A N 1
ATOM 721 C CA . LYS A 1 89 ? -12.218 -2.109 8.140 1.00 92.69 89 LYS A CA 1
ATOM 722 C C . LYS A 1 89 ? -13.193 -1.054 8.648 1.00 92.69 89 LYS A C 1
ATOM 724 O O . LYS A 1 89 ? -14.353 -1.380 8.876 1.00 92.69 89 LYS A O 1
ATOM 729 N N . TRP A 1 90 ? -12.710 0.157 8.903 1.00 92.81 90 TRP A N 1
ATOM 730 C CA . TRP A 1 90 ? -13.458 1.206 9.596 1.00 92.81 90 TRP A CA 1
ATOM 731 C C . TRP A 1 90 ? -13.890 2.351 8.676 1.00 92.81 90 TRP A C 1
ATOM 733 O O . TRP A 1 90 ? -14.668 3.198 9.107 1.00 92.81 90 TRP A O 1
ATOM 743 N N . SER A 1 91 ? -13.400 2.410 7.437 1.00 90.19 91 SER A N 1
ATOM 744 C CA . SER A 1 91 ? -13.789 3.435 6.473 1.00 90.19 91 SER A CA 1
ATOM 745 C C . SER A 1 91 ? -13.906 2.856 5.063 1.00 90.19 91 SER A C 1
ATOM 747 O O . SER A 1 91 ? -13.507 1.725 4.794 1.00 90.19 91 SER A O 1
ATOM 749 N N . GLU A 1 92 ? -14.510 3.631 4.162 1.00 89.06 92 GLU A N 1
ATOM 750 C CA . GLU A 1 92 ? -14.519 3.325 2.725 1.00 89.06 92 GLU A CA 1
ATOM 751 C C . GLU A 1 92 ? -13.199 3.729 2.047 1.00 89.06 92 GLU A C 1
ATOM 753 O O . GLU A 1 92 ? -12.920 3.291 0.932 1.00 89.06 92 GLU A O 1
ATOM 758 N N . SER A 1 93 ? -12.383 4.549 2.719 1.00 91.88 93 SER A N 1
ATOM 759 C CA . SER A 1 93 ? -11.049 4.915 2.256 1.00 91.88 93 SER A CA 1
ATOM 760 C C . SER A 1 93 ? -10.078 3.762 2.489 1.00 91.88 93 SER A C 1
ATOM 762 O O . SER A 1 93 ? -9.876 3.309 3.619 1.00 91.88 93 SER A O 1
ATOM 764 N N . ASP A 1 94 ? -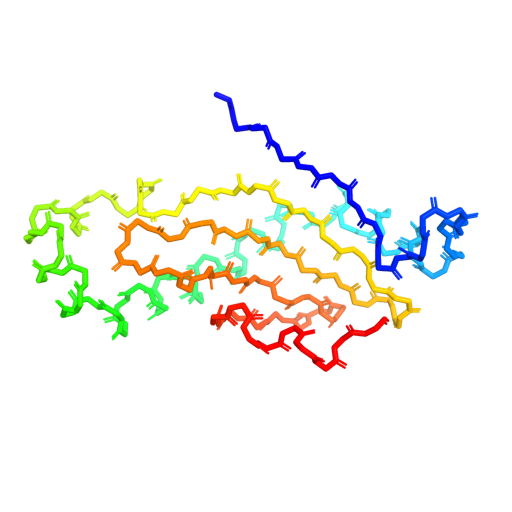9.409 3.332 1.425 1.00 94.19 94 ASP A N 1
ATOM 765 C CA . ASP A 1 94 ? -8.269 2.428 1.532 1.00 94.19 94 ASP A CA 1
ATOM 766 C C . ASP A 1 94 ? -7.065 3.137 2.166 1.00 94.19 94 ASP A C 1
ATOM 768 O O . ASP A 1 94 ? -6.895 4.349 2.035 1.00 94.19 94 ASP A O 1
ATOM 772 N N . MET A 1 95 ? -6.182 2.371 2.802 1.00 95.25 95 MET A N 1
ATOM 773 C CA . MET A 1 95 ? -4.837 2.816 3.158 1.00 95.25 95 MET A CA 1
ATOM 774 C C . MET A 1 95 ? -3.877 2.410 2.042 1.00 95.25 95 MET A C 1
ATOM 776 O O . MET A 1 95 ? -3.990 1.324 1.466 1.00 95.25 95 MET A O 1
ATOM 780 N N . CYS A 1 96 ? -2.872 3.234 1.776 1.00 95.31 96 CYS A N 1
ATOM 781 C CA . CYS A 1 96 ? -1.800 2.879 0.866 1.00 95.31 96 CYS A CA 1
ATOM 782 C C . CYS A 1 96 ? -0.416 3.169 1.447 1.00 95.31 96 CYS A C 1
ATOM 784 O O . CYS A 1 96 ? -0.223 4.075 2.257 1.00 95.31 96 CYS A O 1
ATOM 786 N N . ILE A 1 97 ? 0.557 2.375 1.005 1.00 95.44 97 ILE A N 1
ATOM 787 C CA . ILE A 1 97 ? 1.984 2.623 1.197 1.00 95.44 97 ILE A CA 1
ATOM 788 C C . ILE A 1 97 ? 2.546 3.015 -0.167 1.00 95.44 97 ILE A C 1
ATOM 790 O O . ILE A 1 97 ? 2.720 2.144 -1.019 1.00 95.44 97 ILE A O 1
ATOM 794 N N . LEU A 1 98 ? 2.818 4.299 -0.385 1.00 95.62 98 LEU A N 1
ATOM 795 C CA . LEU A 1 98 ? 3.464 4.800 -1.596 1.00 95.62 98 LEU A CA 1
ATOM 796 C C . LEU A 1 98 ? 4.985 4.728 -1.440 1.00 95.62 98 LEU A C 1
ATOM 798 O O . LEU A 1 98 ? 5.553 5.282 -0.496 1.00 95.62 98 LEU A O 1
ATOM 802 N N . CYS A 1 99 ? 5.633 4.057 -2.386 1.00 94.62 99 CYS A N 1
ATOM 803 C CA . CYS A 1 99 ? 7.067 3.817 -2.407 1.00 94.62 99 CYS A CA 1
ATOM 804 C C . CYS A 1 99 ? 7.713 4.577 -3.569 1.00 94.62 99 CYS A C 1
ATOM 806 O O . CYS A 1 99 ? 7.370 4.360 -4.734 1.00 94.62 99 CYS A O 1
ATOM 808 N N . ASP A 1 100 ? 8.674 5.439 -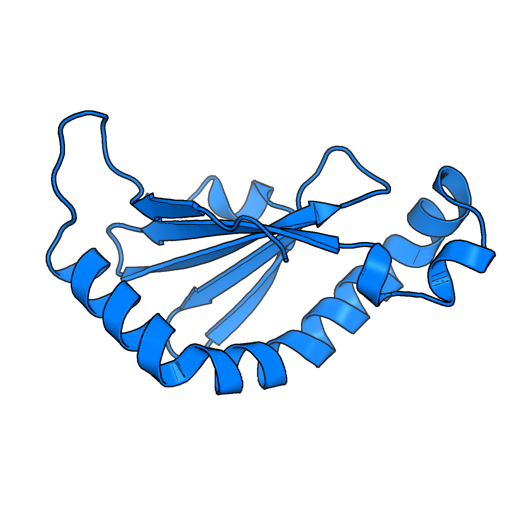3.240 1.00 91.88 100 ASP A N 1
ATOM 809 C CA . ASP A 1 100 ? 9.484 6.213 -4.182 1.00 91.88 100 ASP A CA 1
ATOM 810 C C . ASP A 1 100 ? 10.969 6.023 -3.841 1.00 91.88 100 ASP A C 1
ATOM 812 O O . ASP A 1 100 ? 11.564 6.741 -3.027 1.00 91.88 100 ASP A O 1
ATOM 816 N N . GLY A 1 101 ? 11.545 4.949 -4.388 1.00 84.12 101 GLY A N 1
ATOM 817 C CA . GLY A 1 101 ? 12.877 4.480 -4.020 1.00 84.12 101 GLY A CA 1
ATOM 818 C C . GLY A 1 101 ? 12.977 4.190 -2.519 1.00 84.12 101 GLY A C 1
ATOM 819 O O . GLY A 1 101 ? 12.262 3.346 -1.986 1.00 84.12 101 GLY A O 1
ATOM 820 N N . ALA A 1 102 ? 13.866 4.905 -1.824 1.00 82.75 102 ALA A N 1
ATOM 821 C CA . ALA A 1 102 ? 14.067 4.750 -0.383 1.00 82.75 102 ALA A CA 1
ATOM 822 C C . ALA A 1 102 ? 12.999 5.450 0.480 1.00 82.75 102 ALA A C 1
ATOM 824 O O . ALA A 1 102 ? 12.967 5.220 1.694 1.00 82.75 102 ALA A O 1
ATOM 825 N N . ASN A 1 103 ? 12.167 6.306 -0.122 1.00 90.12 103 ASN A N 1
ATOM 826 C CA . ASN A 1 103 ? 11.145 7.076 0.575 1.00 90.12 103 ASN A CA 1
ATOM 827 C C . ASN A 1 103 ? 9.827 6.303 0.612 1.00 90.12 103 ASN A C 1
ATOM 829 O O . ASN A 1 103 ? 9.370 5.781 -0.405 1.00 90.12 103 ASN A O 1
ATOM 833 N N . LEU A 1 104 ? 9.203 6.275 1.789 1.00 93.56 104 LEU A N 1
ATOM 834 C CA . LEU A 1 104 ? 7.899 5.659 2.008 1.00 93.56 104 LEU A CA 1
ATOM 835 C C . LEU A 1 104 ? 6.937 6.700 2.565 1.00 93.56 104 LEU A C 1
ATOM 837 O O . LEU A 1 104 ? 7.286 7.441 3.487 1.00 93.56 104 LEU A O 1
ATOM 841 N N . LYS A 1 105 ? 5.715 6.712 2.041 1.00 94.88 105 LYS A N 1
ATOM 842 C CA . LYS A 1 105 ? 4.595 7.474 2.590 1.00 94.88 105 LYS A CA 1
ATOM 843 C C . LYS A 1 105 ? 3.438 6.519 2.873 1.00 94.88 105 LYS A C 1
ATOM 845 O O . LYS A 1 105 ? 3.118 5.694 2.025 1.00 94.88 105 LYS A O 1
ATOM 850 N N . VAL A 1 106 ? 2.821 6.642 4.046 1.00 95.00 106 VAL A N 1
ATOM 851 C CA . VAL A 1 106 ? 1.583 5.930 4.397 1.00 95.00 106 VAL A CA 1
ATOM 852 C C . VAL A 1 106 ? 0.484 6.955 4.592 1.00 95.00 106 VAL A C 1
ATOM 854 O O . VAL A 1 106 ? 0.689 7.938 5.302 1.00 95.00 106 VAL A O 1
ATOM 857 N N . ASP A 1 107 ? -0.635 6.757 3.910 1.00 94.38 107 ASP A N 1
ATOM 858 C CA . ASP A 1 107 ? -1.769 7.681 3.901 1.00 94.38 107 ASP A CA 1
ATOM 859 C C . ASP A 1 107 ? -3.018 6.961 3.364 1.00 94.38 107 ASP A C 1
ATOM 861 O O . ASP A 1 107 ? -2.960 5.782 2.996 1.00 94.38 107 ASP A O 1
ATOM 865 N N . GLU A 1 108 ? -4.138 7.667 3.269 1.00 93.62 108 GLU A N 1
ATOM 866 C CA . GLU A 1 108 ? -5.312 7.162 2.556 1.00 93.62 108 GLU A CA 1
ATOM 867 C C . GLU A 1 108 ? -5.092 7.115 1.033 1.00 93.62 108 GLU A C 1
ATOM 869 O O . GLU A 1 108 ? -4.266 7.833 0.467 1.00 93.62 108 GLU A O 1
ATOM 874 N N . GLY A 1 109 ? -5.869 6.279 0.342 1.00 88.19 109 GLY A N 1
ATOM 875 C CA . GLY A 1 109 ? -5.720 5.981 -1.084 1.00 88.19 109 GLY A CA 1
ATOM 876 C C . GLY A 1 109 ? -5.818 7.185 -2.028 1.00 88.19 109 GLY A C 1
ATOM 877 O O . GLY A 1 109 ? -5.292 7.114 -3.139 1.00 88.19 109 GLY A O 1
ATOM 878 N N . TYR A 1 110 ? -6.404 8.309 -1.596 1.00 86.81 110 TYR A N 1
ATOM 879 C CA . TYR A 1 110 ? -6.495 9.527 -2.412 1.00 86.81 110 TYR A CA 1
ATOM 880 C C . TYR A 1 110 ? -5.117 10.091 -2.801 1.00 86.81 110 TYR A C 1
ATOM 882 O O . TYR A 1 110 ? -5.003 10.807 -3.795 1.00 86.81 110 TYR A O 1
ATOM 890 N N . ILE A 1 111 ? -4.035 9.751 -2.082 1.00 86.62 111 ILE A N 1
ATOM 891 C CA . ILE A 1 111 ? -2.687 10.217 -2.456 1.00 86.62 111 ILE A CA 1
ATOM 892 C C . ILE A 1 111 ? -2.217 9.676 -3.811 1.00 86.62 111 ILE A C 1
ATOM 894 O O . ILE A 1 111 ? -1.238 10.178 -4.359 1.00 86.62 111 ILE A O 1
ATOM 898 N N . LEU A 1 112 ? -2.901 8.661 -4.345 1.00 88.31 112 LEU A N 1
ATOM 899 C CA . LEU A 1 112 ? -2.584 8.035 -5.622 1.00 88.31 112 LEU A CA 1
ATOM 900 C C . LEU A 1 112 ? -3.278 8.706 -6.811 1.00 88.31 112 LEU A C 1
ATOM 902 O O . LEU A 1 112 ? -2.922 8.406 -7.945 1.00 88.31 112 LEU A O 1
ATOM 906 N N . GLU A 1 113 ? -4.221 9.632 -6.591 1.00 83.38 113 GLU A N 1
ATOM 907 C CA . GLU A 1 113 ? -4.941 10.336 -7.671 1.00 83.38 113 GLU A CA 1
ATOM 908 C C . GLU A 1 113 ? -4.009 11.115 -8.617 1.00 83.38 113 GLU A C 1
ATOM 910 O O . GLU A 1 113 ? -4.372 11.428 -9.753 1.00 83.38 113 GLU A O 1
ATOM 915 N N . PHE A 1 114 ? -2.793 11.413 -8.159 1.00 78.81 114 PHE A N 1
ATOM 916 C CA . PHE A 1 114 ? -1.773 12.136 -8.916 1.00 78.81 114 PHE A CA 1
ATOM 917 C C . PHE A 1 114 ? -0.694 11.227 -9.523 1.00 78.81 114 PHE A C 1
ATOM 919 O O . PHE A 1 114 ? 0.220 11.730 -10.179 1.00 78.81 114 PHE A O 1
ATOM 926 N N . GLU A 1 115 ? -0.775 9.911 -9.316 1.00 83.00 115 GLU A N 1
ATOM 927 C CA . GLU A 1 115 ? 0.199 8.941 -9.816 1.00 83.00 115 GLU A CA 1
ATOM 928 C C . GLU A 1 115 ? -0.329 8.273 -11.101 1.00 83.00 115 GLU A C 1
ATOM 930 O O . GLU A 1 115 ? -1.419 7.700 -11.119 1.00 83.00 115 GLU A O 1
ATOM 935 N N . TYR A 1 116 ? 0.450 8.354 -12.187 1.00 63.69 116 TYR A N 1
ATOM 936 C CA . TYR A 1 116 ? 0.112 7.823 -13.517 1.00 63.69 116 TYR A CA 1
ATOM 937 C C . TYR A 1 116 ? 1.144 6.800 -13.999 1.00 63.69 116 TYR A C 1
ATOM 939 O O . TYR A 1 116 ? 2.366 6.994 -13.795 1.00 63.69 116 TYR A O 1
#

Sequence (116 aa):
MYNVRIRTSSLKDELPTEIQQHSYLSFEAEKNTICEKAKILIDNFIDVNKEQISEQLGIQAIENLATLLTPYEVLFFKNGKYAILFQTKWSESDMCILCDGANLKVDEGYILEFEY

Foldseek 3Di:
DAAEAEEEPDDPPDDDDPLLVVLVVVCVVCVVVLCVVCVVQLVVQCVVCVVLCCVQPNNVVVVCSVPQWGWHYWYGFPVNKIKTWIDGPRDPWIWIWIDDPVDTHIDTPVVCVPTD